Protein AF-M3YG90-F1 (afdb_monomer_lite)

InterPro domains:
  IPR047549 BICC1, first type I KH domain [PF24234] (22-75)

Organism: Mustela putorius furo (NCBI:txid9669)

Structure (mmCIF, N/CA/C/O backbone):
data_AF-M3YG90-F1
#
_entry.id   AF-M3YG90-F1
#
loop_
_atom_site.group_PDB
_atom_site.id
_atom_site.type_symbol
_atom_site.label_atom_id
_atom_site.label_alt_id
_atom_site.label_comp_id
_atom_site.label_asym_id
_atom_site.label_entity_id
_atom_site.label_seq_id
_atom_site.pdbx_PDB_ins_code
_atom_site.Cartn_x
_atom_site.Cartn_y
_atom_site.Cartn_z
_atom_site.occupancy
_atom_site.B_iso_or_equiv
_atom_site.auth_seq_id
_atom_site.auth_comp_id
_atom_site.auth_asym_id
_atom_site.auth_atom_id
_atom_site.pdbx_PDB_model_num
ATOM 1 N N . MET A 1 1 ? 39.568 -6.277 -53.396 1.00 43.62 1 MET A N 1
ATOM 2 C CA . MET A 1 1 ? 39.391 -5.790 -52.014 1.00 43.62 1 MET A CA 1
ATOM 3 C C . MET A 1 1 ? 37.977 -6.148 -51.597 1.00 43.62 1 MET A C 1
ATOM 5 O O . MET A 1 1 ? 37.070 -5.714 -52.296 1.00 43.62 1 MET A O 1
ATOM 9 N N . PRO A 1 2 ? 37.787 -7.007 -50.585 1.00 47.59 2 PRO A N 1
ATOM 10 C CA . PRO A 1 2 ? 36.470 -7.301 -50.039 1.00 47.59 2 PRO A CA 1
ATOM 11 C C . PRO A 1 2 ? 36.042 -6.136 -49.138 1.00 47.59 2 PRO A C 1
ATOM 13 O O . PRO A 1 2 ? 36.849 -5.614 -48.374 1.00 47.59 2 PRO A O 1
ATOM 16 N N . GLY A 1 3 ? 34.794 -5.711 -49.252 1.00 46.72 3 GLY A N 1
ATOM 17 C CA . GLY A 1 3 ? 34.191 -4.686 -48.410 1.00 46.72 3 GLY A CA 1
ATOM 18 C C . GLY A 1 3 ? 32.824 -4.360 -48.993 1.00 46.72 3 GLY A C 1
ATOM 19 O O . GLY A 1 3 ? 32.733 -4.076 -50.180 1.00 46.72 3 GLY A O 1
ATOM 20 N N . SER A 1 4 ? 31.729 -4.425 -48.263 1.00 58.78 4 SER A N 1
ATOM 21 C CA . SER A 1 4 ? 31.495 -4.758 -46.861 1.00 58.78 4 SER A CA 1
ATOM 22 C C . SER A 1 4 ? 30.012 -5.135 -46.821 1.00 58.78 4 SER A C 1
ATOM 24 O O . SER A 1 4 ? 29.207 -4.474 -47.468 1.00 58.78 4 SER A O 1
ATOM 26 N N . GLU A 1 5 ? 29.733 -6.267 -46.183 1.00 53.44 5 GLU A N 1
ATOM 27 C CA . GLU A 1 5 ? 28.432 -6.784 -45.738 1.00 53.44 5 GLU A CA 1
ATOM 28 C C . GLU A 1 5 ? 27.152 -6.226 -46.402 1.00 53.44 5 GLU A C 1
ATOM 30 O O . GLU A 1 5 ? 26.495 -5.322 -45.886 1.00 53.44 5 GLU A O 1
ATOM 35 N N . ASP A 1 6 ? 26.712 -6.881 -47.481 1.00 59.75 6 ASP A N 1
ATOM 36 C CA . ASP A 1 6 ? 25.288 -7.194 -47.608 1.00 59.75 6 ASP A CA 1
ATOM 37 C C . ASP A 1 6 ? 24.906 -8.144 -46.451 1.00 59.75 6 ASP A C 1
ATOM 39 O O . ASP A 1 6 ? 25.644 -9.090 -46.171 1.00 59.75 6 ASP A O 1
ATOM 43 N N . ASP A 1 7 ? 23.740 -7.903 -45.840 1.00 54.53 7 ASP A N 1
ATOM 44 C CA . ASP A 1 7 ? 23.031 -8.745 -44.851 1.00 54.53 7 ASP A CA 1
ATOM 45 C C . ASP A 1 7 ? 23.171 -8.380 -43.358 1.00 54.53 7 ASP A C 1
ATOM 47 O O . ASP A 1 7 ? 23.828 -9.064 -42.583 1.00 54.53 7 ASP A O 1
ATOM 51 N N . LEU A 1 8 ? 22.441 -7.344 -42.923 1.00 56.88 8 LEU A N 1
ATOM 52 C CA . LEU A 1 8 ? 21.802 -7.339 -41.599 1.00 56.88 8 LEU A CA 1
ATOM 53 C C . LEU A 1 8 ? 20.389 -6.760 -41.735 1.00 56.88 8 LEU A C 1
ATOM 55 O O . LEU A 1 8 ? 20.102 -5.589 -41.483 1.00 56.88 8 LEU A O 1
ATOM 59 N N . VAL A 1 9 ? 19.505 -7.623 -42.221 1.00 55.22 9 VAL A N 1
ATOM 60 C CA . VAL A 1 9 ? 18.054 -7.463 -42.182 1.00 55.22 9 VAL A CA 1
ATOM 61 C C . VAL A 1 9 ? 17.546 -7.226 -40.749 1.00 55.22 9 VAL A C 1
ATOM 63 O O . VAL A 1 9 ? 18.072 -7.765 -39.781 1.00 55.22 9 VAL A O 1
ATOM 66 N N . ALA A 1 10 ? 16.434 -6.489 -40.671 1.00 47.84 10 ALA A N 1
ATOM 67 C CA . ALA A 1 10 ? 15.478 -6.411 -39.563 1.00 47.84 10 ALA A CA 1
ATOM 68 C C . ALA A 1 10 ? 15.864 -5.550 -38.348 1.00 47.84 10 ALA A C 1
ATOM 70 O O . ALA A 1 10 ? 16.395 -6.020 -37.352 1.00 47.84 10 ALA A O 1
ATOM 71 N N . GLY A 1 11 ? 15.419 -4.290 -38.375 1.00 50.47 11 GLY A N 1
ATOM 72 C CA . GLY A 1 11 ? 14.237 -3.881 -37.603 1.00 50.47 11 GLY A CA 1
ATOM 73 C C . GLY A 1 11 ? 14.083 -4.385 -36.164 1.00 50.47 11 GLY A C 1
ATOM 74 O O . GLY A 1 11 ? 12.953 -4.625 -35.745 1.00 50.47 11 GLY A O 1
ATOM 75 N N . ALA A 1 12 ? 15.158 -4.542 -35.397 1.00 53.62 12 ALA A N 1
ATOM 76 C CA . ALA A 1 12 ? 15.039 -4.717 -33.962 1.00 53.62 12 ALA A CA 1
ATOM 77 C C . ALA A 1 12 ? 14.607 -3.365 -33.379 1.00 53.62 12 ALA A C 1
ATOM 79 O O . ALA A 1 12 ? 15.344 -2.381 -33.515 1.00 53.62 12 ALA A O 1
ATOM 80 N N . PRO A 1 13 ? 13.443 -3.262 -32.712 1.00 49.78 13 PRO A N 1
ATOM 81 C CA . PRO A 1 13 ? 13.300 -2.206 -31.734 1.00 49.78 13 PRO A CA 1
ATOM 82 C C . PRO A 1 13 ? 14.472 -2.422 -30.776 1.00 49.78 13 PRO A C 1
ATOM 84 O O . PRO A 1 13 ? 14.685 -3.547 -30.314 1.00 49.78 13 PRO A O 1
ATOM 87 N N . LEU A 1 14 ? 15.239 -1.375 -30.483 1.00 46.59 14 LEU A N 1
ATOM 88 C CA . LEU A 1 14 ? 16.014 -1.298 -29.247 1.00 46.59 14 LEU A CA 1
ATOM 89 C C . LEU A 1 14 ? 14.981 -1.350 -28.110 1.00 46.59 14 LEU A C 1
ATOM 91 O O . LEU A 1 14 ? 14.592 -0.320 -27.568 1.00 46.59 14 LEU A O 1
ATOM 95 N N . HIS A 1 15 ? 14.382 -2.525 -27.894 1.00 55.09 15 HIS A N 1
ATOM 96 C CA . HIS A 1 15 ? 13.236 -2.720 -27.031 1.00 55.09 15 HIS A CA 1
ATOM 97 C C . HIS A 1 15 ? 13.762 -2.513 -25.626 1.00 55.09 15 HIS A C 1
ATOM 99 O O . HIS A 1 15 ? 14.476 -3.357 -25.103 1.00 55.09 15 HIS A O 1
ATOM 105 N N . SER A 1 16 ? 13.459 -1.315 -25.133 1.00 53.41 16 SER A N 1
ATOM 106 C CA . SER A 1 16 ? 12.971 -0.993 -23.804 1.00 53.41 16 SER A CA 1
ATOM 107 C C . SER A 1 16 ? 13.677 -1.718 -22.655 1.00 53.41 16 SER A C 1
ATOM 109 O O . SER A 1 16 ? 13.643 -2.942 -22.611 1.00 53.41 16 SER A O 1
ATOM 111 N N . PRO A 1 17 ? 14.270 -0.980 -21.699 1.00 55.12 17 PRO A N 1
ATOM 112 C CA . PRO A 1 17 ? 15.031 -1.570 -20.599 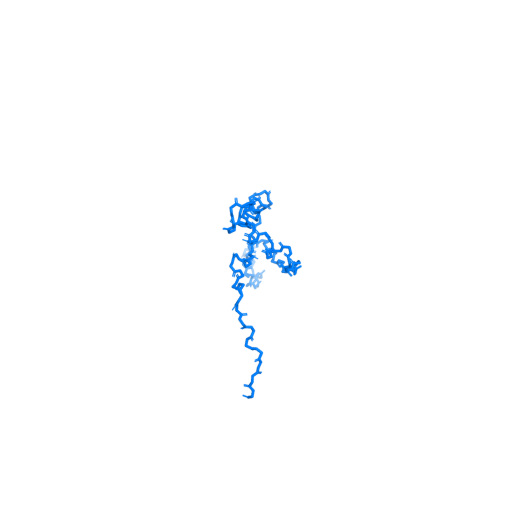1.00 55.12 17 PRO A CA 1
ATOM 113 C C . PRO A 1 17 ? 14.268 -2.727 -19.922 1.00 55.12 17 PRO A C 1
ATOM 115 O O . PRO A 1 17 ? 13.042 -2.715 -19.914 1.00 55.12 17 PRO A O 1
ATOM 118 N N . GLU A 1 18 ? 14.987 -3.714 -19.375 1.00 72.38 18 GLU A N 1
ATOM 119 C CA . GLU A 1 18 ? 14.503 -5.005 -18.830 1.00 72.38 18 GLU A CA 1
ATOM 120 C C . GLU A 1 18 ? 13.519 -4.923 -17.629 1.00 72.38 18 GLU A C 1
ATOM 122 O O . GLU A 1 18 ? 13.516 -5.777 -16.743 1.00 72.38 18 GLU A O 1
ATOM 127 N N . TRP A 1 19 ? 12.668 -3.903 -17.534 1.00 71.31 19 TRP A N 1
ATOM 128 C CA . TRP A 1 19 ? 11.628 -3.825 -16.515 1.00 71.31 19 TRP A CA 1
ATOM 129 C C . TRP A 1 19 ? 10.503 -4.812 -16.833 1.00 71.31 19 TRP A C 1
ATOM 131 O O . TRP A 1 19 ? 9.751 -4.664 -17.796 1.00 71.31 19 TRP A O 1
ATOM 141 N N . SER A 1 20 ? 10.377 -5.820 -15.974 1.00 83.75 20 SER A N 1
ATOM 142 C CA . SER A 1 20 ? 9.230 -6.725 -15.958 1.00 83.75 20 SER A CA 1
ATOM 143 C C . SER A 1 20 ? 8.110 -6.120 -15.109 1.00 83.75 20 SER A C 1
ATOM 145 O O . SER A 1 20 ? 8.340 -5.716 -13.971 1.00 83.75 20 SER A O 1
ATOM 147 N N . GLU A 1 21 ? 6.892 -6.052 -15.653 1.00 88.44 21 GLU A N 1
ATOM 148 C CA . GLU A 1 21 ? 5.709 -5.630 -14.897 1.00 88.44 21 GLU A CA 1
ATOM 149 C C . GLU A 1 21 ? 4.981 -6.855 -14.331 1.00 88.44 21 GLU A C 1
ATOM 151 O O . GLU A 1 21 ? 4.509 -7.713 -15.079 1.00 88.44 21 GLU A O 1
ATOM 156 N N . GLU A 1 22 ? 4.823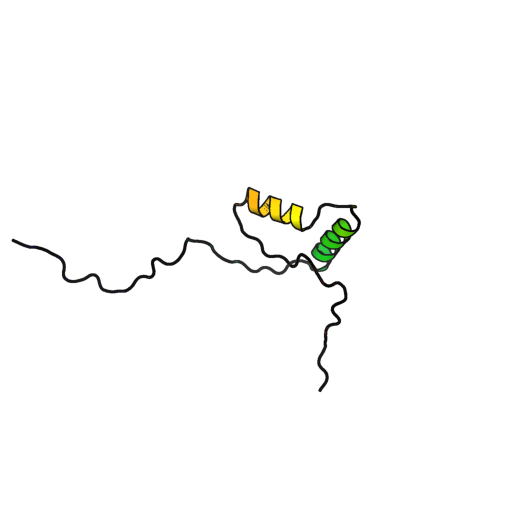 -6.904 -13.009 1.00 90.44 22 GLU A N 1
ATOM 157 C CA . GLU A 1 22 ? 4.042 -7.934 -12.326 1.00 90.44 22 GLU A CA 1
ATOM 158 C C . GLU A 1 22 ? 2.816 -7.338 -11.627 1.00 90.44 22 GLU A C 1
ATOM 160 O O . GLU A 1 22 ? 2.885 -6.335 -10.916 1.00 90.44 22 GLU A O 1
ATOM 165 N N . ARG A 1 23 ? 1.659 -7.989 -11.807 1.00 89.75 23 ARG A N 1
ATOM 166 C CA . ARG A 1 23 ? 0.380 -7.582 -11.209 1.00 89.75 23 ARG A CA 1
ATOM 167 C C . ARG A 1 23 ? -0.134 -8.665 -10.279 1.00 89.75 23 ARG A C 1
ATOM 169 O O . ARG A 1 23 ? -0.742 -9.641 -10.717 1.00 89.75 23 ARG A O 1
ATOM 176 N N . PHE A 1 24 ? 0.050 -8.461 -8.983 1.00 89.88 24 PHE A N 1
ATOM 177 C CA . PHE A 1 24 ? -0.441 -9.369 -7.955 1.00 89.88 24 PHE A CA 1
ATOM 178 C C . PHE A 1 24 ? -1.672 -8.801 -7.244 1.00 89.88 24 PHE A C 1
ATOM 180 O O . PHE A 1 24 ? -1.827 -7.595 -7.047 1.00 89.88 24 PHE A O 1
ATOM 187 N N . ARG A 1 25 ? -2.582 -9.695 -6.846 1.00 89.81 25 ARG A N 1
ATOM 188 C CA . ARG A 1 25 ? -3.702 -9.339 -5.969 1.00 89.81 25 ARG A CA 1
ATOM 189 C C . ARG A 1 25 ? -3.220 -9.391 -4.528 1.00 89.81 25 ARG A C 1
ATOM 191 O O . ARG A 1 25 ? -2.584 -10.357 -4.122 1.00 89.81 25 ARG A O 1
ATOM 198 N N . VAL A 1 26 ? -3.578 -8.379 -3.752 1.00 87.88 26 VAL A N 1
ATOM 199 C CA . VAL A 1 26 ? -3.302 -8.326 -2.314 1.00 87.88 26 VAL A CA 1
ATOM 200 C C . VAL A 1 26 ? -4.567 -8.574 -1.508 1.00 87.88 26 VAL A C 1
ATOM 202 O O . VAL A 1 26 ? -5.687 -8.451 -2.014 1.00 87.88 26 VAL A O 1
ATOM 205 N N . ASP A 1 27 ? -4.392 -8.893 -0.227 1.00 90.12 27 ASP A N 1
ATOM 206 C CA . ASP A 1 27 ? -5.509 -8.929 0.705 1.00 90.12 27 ASP A CA 1
ATOM 207 C C . ASP A 1 27 ? -6.106 -7.524 0.841 1.00 90.12 27 ASP A C 1
ATOM 209 O O . ASP A 1 27 ? -5.484 -6.587 1.353 1.00 90.12 27 ASP A O 1
ATOM 213 N N . ARG A 1 28 ? -7.343 -7.394 0.367 1.00 85.25 28 ARG A N 1
ATOM 214 C CA . ARG A 1 28 ? -8.073 -6.134 0.378 1.00 85.25 28 ARG A CA 1
ATOM 215 C C . ARG A 1 28 ? -8.246 -5.580 1.796 1.00 85.25 28 ARG A C 1
ATOM 217 O O . ARG A 1 28 ? -8.092 -4.378 1.969 1.00 85.25 28 ARG A O 1
ATOM 224 N N . LYS A 1 29 ? -8.533 -6.421 2.798 1.00 87.31 29 LYS A N 1
ATOM 225 C CA . LYS A 1 29 ? -8.743 -5.966 4.183 1.00 87.31 29 LYS A CA 1
ATOM 226 C C . LYS A 1 29 ? -7.451 -5.434 4.786 1.00 87.31 29 LY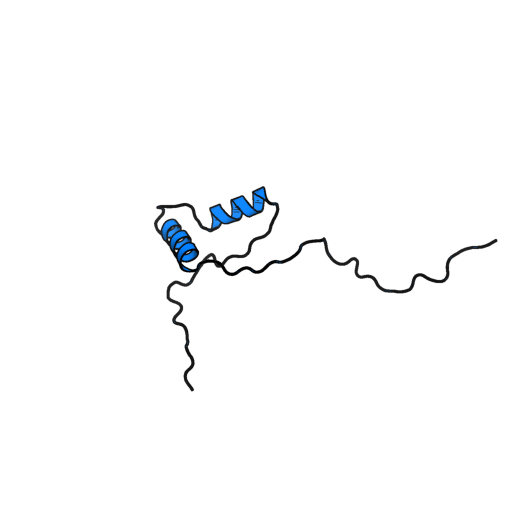S A C 1
ATOM 228 O O . LYS A 1 29 ? -7.492 -4.434 5.492 1.00 87.31 29 LYS A O 1
ATOM 233 N N . LYS A 1 30 ? -6.311 -6.071 4.496 1.00 88.75 30 LYS A N 1
ATOM 234 C CA . LYS A 1 30 ? -4.998 -5.583 4.946 1.00 88.75 30 LYS A CA 1
ATOM 235 C C . LYS A 1 30 ? -4.666 -4.230 4.322 1.00 88.75 30 LYS A C 1
ATOM 237 O O . LYS A 1 30 ? -4.246 -3.327 5.041 1.00 88.75 30 LYS A O 1
ATOM 242 N N . LEU A 1 31 ? -4.904 -4.071 3.017 1.00 87.62 31 LEU A N 1
ATOM 243 C CA . LEU A 1 31 ? -4.689 -2.792 2.341 1.00 87.62 31 LEU A CA 1
ATOM 244 C C . LEU A 1 31 ? -5.647 -1.708 2.866 1.00 87.62 31 LEU A C 1
ATOM 246 O O . LEU A 1 31 ? -5.198 -0.614 3.183 1.00 87.62 31 LEU A O 1
ATOM 250 N N . GLU A 1 32 ? -6.939 -2.015 3.037 1.00 85.69 32 GLU A N 1
ATOM 251 C CA . GLU A 1 32 ? -7.926 -1.089 3.616 1.00 85.69 32 GLU A CA 1
ATOM 252 C C . GLU A 1 32 ? -7.557 -0.681 5.053 1.00 85.69 32 GLU A C 1
ATOM 254 O O . GLU A 1 32 ? -7.605 0.503 5.371 1.00 85.69 32 GLU A O 1
ATOM 259 N N . ALA A 1 33 ? -7.125 -1.619 5.903 1.00 86.75 33 ALA A N 1
ATOM 260 C CA . ALA A 1 33 ? -6.695 -1.322 7.271 1.00 86.75 33 ALA A CA 1
ATOM 261 C C . ALA A 1 33 ? -5.449 -0.424 7.308 1.00 86.75 33 ALA A C 1
ATOM 263 O O . ALA A 1 33 ? -5.395 0.509 8.106 1.00 86.75 33 ALA A O 1
ATOM 264 N N . MET A 1 34 ? -4.476 -0.668 6.424 1.00 85.94 34 MET A N 1
ATOM 265 C CA . MET A 1 34 ? -3.280 0.169 6.307 1.00 85.94 34 MET A CA 1
ATOM 266 C C . MET A 1 34 ? -3.635 1.597 5.872 1.00 85.94 34 MET A C 1
ATOM 268 O O . MET A 1 34 ? -3.170 2.559 6.477 1.00 85.94 34 MET A O 1
ATOM 272 N N . LEU A 1 35 ? -4.503 1.747 4.866 1.00 83.69 35 LEU A N 1
ATOM 273 C CA . LEU A 1 35 ? -4.956 3.062 4.402 1.00 83.69 35 LEU A CA 1
ATOM 274 C C . LEU A 1 35 ? -5.793 3.800 5.461 1.00 83.69 35 LEU A C 1
ATOM 276 O O . LEU A 1 35 ? -5.662 5.013 5.608 1.00 83.69 35 LEU A O 1
ATOM 280 N N . GLN A 1 36 ? -6.624 3.086 6.222 1.00 83.06 36 GLN A N 1
ATOM 281 C CA . GLN A 1 36 ? -7.442 3.666 7.288 1.00 83.06 36 GLN A CA 1
ATOM 282 C C . GLN A 1 36 ? -6.591 4.113 8.487 1.00 83.06 36 GLN A C 1
ATOM 284 O O . GLN A 1 36 ? -6.760 5.226 8.979 1.00 83.06 36 GLN A O 1
ATOM 289 N N . ALA A 1 37 ? -5.635 3.286 8.925 1.00 84.25 37 ALA A N 1
ATOM 290 C CA . ALA A 1 37 ? -4.728 3.623 10.023 1.00 84.25 37 ALA A CA 1
ATOM 291 C C . ALA A 1 37 ? -3.882 4.867 9.710 1.00 84.25 37 ALA A C 1
ATOM 293 O O . ALA A 1 37 ? -3.632 5.689 10.594 1.00 84.25 37 ALA A O 1
ATOM 294 N N . ALA A 1 38 ? -3.491 5.021 8.443 1.00 82.12 38 ALA A N 1
ATOM 295 C CA . ALA A 1 38 ? -2.820 6.205 7.927 1.00 82.12 38 ALA A CA 1
ATOM 296 C C . ALA A 1 38 ? -3.700 7.460 8.007 1.00 82.12 38 ALA A C 1
ATOM 298 O O . ALA A 1 38 ? -3.258 8.499 8.490 1.00 82.12 38 ALA A O 1
ATOM 299 N N . ALA A 1 39 ? -4.964 7.352 7.580 1.00 79.94 39 ALA A N 1
ATOM 300 C CA . ALA A 1 39 ? -5.928 8.450 7.632 1.00 79.94 39 ALA A CA 1
ATOM 301 C C . ALA A 1 39 ? -6.250 8.891 9.073 1.00 79.94 39 ALA A C 1
ATOM 303 O O . ALA A 1 39 ? -6.510 10.067 9.313 1.00 79.94 39 ALA A O 1
ATOM 304 N N . GLU A 1 40 ? -6.201 7.966 10.034 1.00 82.62 40 GLU A N 1
ATOM 305 C CA . GLU A 1 40 ? -6.361 8.250 11.465 1.00 82.62 40 GLU A CA 1
ATOM 306 C C . GLU A 1 40 ? -5.076 8.755 12.148 1.00 82.62 40 GLU A C 1
ATOM 308 O O . GLU A 1 40 ? -5.101 9.048 13.343 1.00 82.62 40 GLU A O 1
ATOM 313 N N . GLY A 1 41 ? -3.945 8.825 11.435 1.00 77.56 41 GLY A N 1
ATOM 314 C C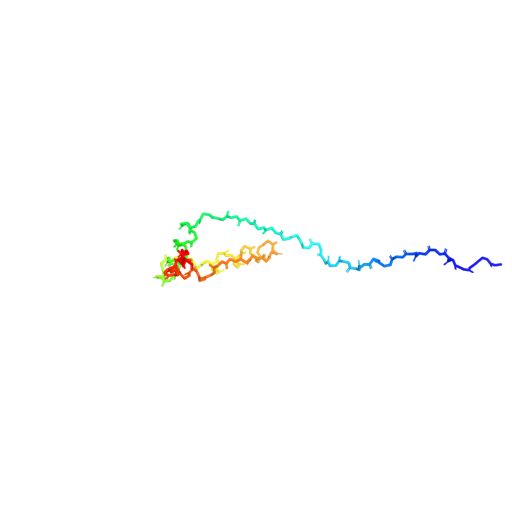A . GLY A 1 41 ? -2.647 9.199 12.011 1.00 77.56 41 GLY A CA 1
ATOM 315 C C . GLY A 1 41 ? -2.108 8.199 13.044 1.00 77.56 41 GLY A C 1
ATOM 316 O O . GLY A 1 41 ? -1.228 8.538 13.830 1.00 77.56 41 GLY A O 1
ATOM 317 N N . LYS A 1 42 ? -2.641 6.970 13.070 1.00 76.38 42 LYS A N 1
ATOM 318 C CA . LYS A 1 42 ? -2.308 5.910 14.043 1.00 76.38 42 LYS A CA 1
ATOM 319 C C . LYS A 1 42 ? -1.340 4.856 13.501 1.00 76.38 42 LYS A C 1
ATOM 321 O O . LYS A 1 42 ? -1.042 3.885 14.193 1.00 76.38 42 LYS A O 1
ATOM 326 N N . GLY A 1 43 ? -0.865 5.001 12.270 1.00 69.62 43 GLY A N 1
ATOM 327 C CA . GLY A 1 43 ? 0.019 4.031 11.635 1.00 69.62 43 GLY A CA 1
ATOM 328 C C . GLY A 1 43 ? 0.784 4.621 10.460 1.00 69.62 43 GLY A C 1
ATOM 329 O O . GLY A 1 43 ? 0.581 5.773 10.082 1.00 69.62 43 GLY A O 1
ATOM 330 N N . LYS A 1 44 ? 1.675 3.813 9.883 1.00 73.81 44 LYS A N 1
ATOM 331 C CA . LYS A 1 44 ? 2.413 4.186 8.675 1.00 73.81 44 LYS A CA 1
ATOM 332 C C . LYS A 1 44 ? 1.472 4.228 7.476 1.00 73.81 44 LYS A C 1
ATOM 334 O O . LYS A 1 44 ? 0.670 3.313 7.286 1.00 73.81 44 LYS A O 1
ATOM 339 N N . SER A 1 45 ? 1.594 5.275 6.667 1.00 83.31 45 SER A N 1
ATOM 340 C CA . SER A 1 45 ? 0.853 5.393 5.415 1.00 83.31 45 SER A CA 1
ATOM 341 C C . SER A 1 45 ? 1.227 4.285 4.443 1.00 83.31 45 SER A C 1
ATOM 343 O O . SER A 1 45 ? 2.391 3.904 4.356 1.00 83.31 45 SER A O 1
ATOM 345 N N . GLY A 1 46 ? 0.250 3.806 3.664 1.00 83.50 46 GLY A N 1
ATOM 346 C CA . GLY A 1 46 ? 0.543 2.915 2.538 1.00 83.50 46 GLY A CA 1
ATOM 347 C C . GLY A 1 46 ? 1.580 3.528 1.593 1.00 83.50 46 GLY A C 1
ATOM 348 O O . GLY A 1 46 ? 2.448 2.818 1.106 1.00 83.50 46 GLY A O 1
ATOM 349 N N . GLU A 1 47 ? 1.544 4.855 1.433 1.00 86.06 47 GLU A N 1
ATOM 350 C CA . GLU A 1 47 ? 2.548 5.620 0.689 1.00 86.06 47 GLU A CA 1
ATOM 351 C C . GLU A 1 47 ? 3.972 5.405 1.228 1.00 86.06 47 GLU A C 1
ATOM 353 O O . GLU A 1 47 ? 4.833 4.964 0.479 1.00 86.06 47 GLU A O 1
ATOM 358 N N . ASP A 1 48 ? 4.196 5.592 2.535 1.00 88.81 48 ASP A N 1
ATOM 359 C CA . ASP A 1 48 ? 5.495 5.370 3.197 1.00 88.81 48 ASP A CA 1
ATOM 360 C C . ASP A 1 48 ? 5.970 3.918 3.052 1.00 88.81 48 ASP A C 1
ATOM 362 O O . ASP A 1 48 ? 7.126 3.655 2.722 1.00 88.81 48 ASP A O 1
ATOM 366 N N . PHE A 1 49 ? 5.056 2.963 3.248 1.00 89.00 49 PHE A N 1
ATOM 367 C CA . PHE A 1 49 ? 5.368 1.539 3.169 1.00 89.00 49 PHE A CA 1
ATOM 368 C C . PHE A 1 49 ? 5.875 1.142 1.782 1.00 89.00 49 PHE A C 1
ATOM 370 O O . PHE A 1 49 ? 6.944 0.545 1.655 1.00 89.00 49 PHE A O 1
ATOM 377 N N . PHE A 1 50 ? 5.120 1.476 0.738 1.00 89.75 50 PHE A N 1
ATOM 378 C CA . PHE A 1 50 ? 5.504 1.101 -0.612 1.00 89.75 50 PHE A CA 1
ATOM 379 C C . PHE A 1 50 ? 6.622 1.989 -1.168 1.00 89.75 50 PHE A C 1
ATOM 381 O O . PHE A 1 50 ? 7.443 1.475 -1.920 1.00 89.75 50 PHE A O 1
ATOM 388 N N . GLN A 1 51 ? 6.730 3.266 -0.774 1.00 90.94 51 GLN A N 1
ATOM 389 C CA . GLN A 1 51 ? 7.891 4.102 -1.115 1.00 90.94 51 GLN A CA 1
ATOM 390 C C . GLN A 1 51 ? 9.189 3.498 -0.598 1.00 90.94 51 GLN A C 1
ATOM 392 O O . GLN A 1 51 ? 10.151 3.412 -1.356 1.00 90.94 51 GLN A O 1
ATOM 397 N N . LYS A 1 52 ? 9.204 3.017 0.649 1.00 93.75 52 LYS A N 1
ATOM 398 C CA . LYS A 1 52 ? 10.382 2.349 1.199 1.00 93.75 52 LYS A CA 1
ATOM 399 C C . LYS A 1 52 ? 10.769 1.112 0.383 1.00 93.75 52 LYS A C 1
ATOM 401 O O . LYS A 1 52 ? 11.942 0.921 0.092 1.00 93.75 52 LYS A O 1
ATOM 406 N N . ILE A 1 53 ? 9.794 0.287 -0.003 1.00 93.25 53 ILE A N 1
ATOM 407 C CA . ILE A 1 53 ? 10.055 -0.908 -0.821 1.00 93.25 53 ILE A CA 1
ATOM 408 C C . ILE A 1 53 ? 10.557 -0.510 -2.214 1.00 93.25 53 ILE A C 1
ATOM 410 O O . ILE A 1 53 ? 11.505 -1.108 -2.714 1.00 93.25 53 ILE A O 1
ATOM 414 N N . MET A 1 54 ? 9.960 0.507 -2.838 1.00 92.62 54 MET A N 1
ATOM 415 C CA . MET A 1 54 ? 10.408 1.017 -4.136 1.00 92.62 54 MET A CA 1
ATOM 416 C C . MET A 1 54 ? 11.853 1.521 -4.081 1.00 92.62 54 MET A C 1
ATOM 418 O O . MET A 1 54 ? 12.636 1.197 -4.969 1.00 92.62 54 MET A O 1
ATOM 422 N N . GLU A 1 55 ? 12.221 2.253 -3.027 1.00 95.62 55 GLU A N 1
ATOM 423 C CA . GLU A 1 55 ? 13.583 2.752 -2.817 1.00 95.62 55 GLU A CA 1
ATOM 424 C C . GLU A 1 55 ? 14.582 1.613 -2.569 1.00 95.62 55 GLU A C 1
ATOM 426 O O . GLU A 1 55 ? 15.624 1.554 -3.218 1.00 95.62 55 GLU A O 1
ATOM 431 N N . GLU A 1 56 ? 14.241 0.671 -1.687 1.00 97.06 56 GLU A N 1
ATOM 432 C CA . GLU A 1 56 ? 15.109 -0.451 -1.306 1.00 97.06 56 GLU A CA 1
ATOM 433 C C . GLU A 1 56 ? 15.318 -1.446 -2.455 1.00 97.06 56 GLU A C 1
ATOM 435 O O . GLU A 1 56 ? 16.425 -1.938 -2.665 1.00 97.06 56 GLU A O 1
ATOM 440 N N . THR A 1 57 ? 14.263 -1.721 -3.223 1.00 93.62 57 THR A N 1
ATOM 441 C CA . THR A 1 57 ? 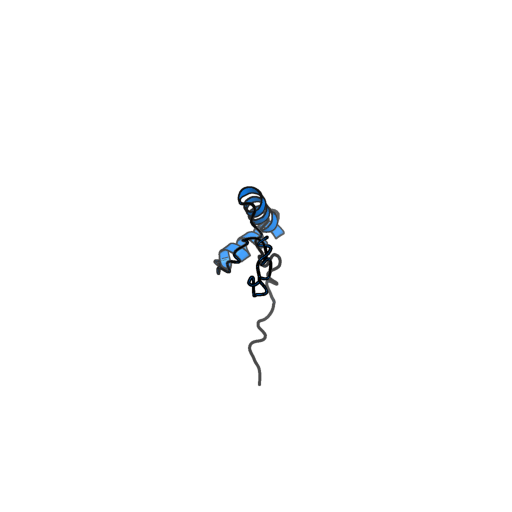14.284 -2.738 -4.288 1.00 93.62 57 THR A CA 1
ATOM 442 C C . THR A 1 57 ? 14.508 -2.143 -5.677 1.00 93.62 57 THR A C 1
ATOM 444 O O . THR A 1 57 ? 14.561 -2.884 -6.653 1.00 93.62 57 THR A O 1
ATOM 447 N N . ASN A 1 58 ? 14.608 -0.814 -5.785 1.00 89.19 58 ASN A N 1
ATOM 448 C CA . ASN A 1 58 ? 14.653 -0.087 -7.056 1.00 89.19 58 ASN A CA 1
ATOM 449 C C . ASN A 1 58 ? 13.489 -0.464 -8.001 1.00 89.19 58 ASN A C 1
ATOM 451 O O . ASN A 1 58 ? 13.657 -0.615 -9.209 1.00 89.19 58 ASN A O 1
ATOM 455 N N . THR A 1 59 ? 12.295 -0.655 -7.432 1.00 91.69 59 THR A N 1
ATOM 456 C CA . THR A 1 59 ? 11.083 -1.037 -8.177 1.00 91.69 59 THR A CA 1
ATOM 457 C C . THR A 1 59 ? 10.101 0.125 -8.271 1.00 91.69 59 THR A C 1
ATOM 459 O O . THR A 1 59 ? 10.166 1.077 -7.497 1.00 91.69 59 THR A O 1
ATOM 462 N N . GLN A 1 60 ? 9.150 0.036 -9.202 1.00 90.50 60 GLN A N 1
ATOM 463 C CA . GLN A 1 60 ? 7.954 0.875 -9.207 1.00 90.50 60 GLN A CA 1
ATOM 464 C C . GLN A 1 60 ? 6.735 0.030 -8.858 1.00 90.50 60 GLN A C 1
ATOM 466 O O . GLN A 1 60 ? 6.398 -0.920 -9.561 1.00 90.50 60 GLN A O 1
ATOM 471 N N . ILE A 1 61 ? 6.053 0.400 -7.778 1.00 90.50 61 ILE A N 1
ATOM 472 C CA . ILE A 1 61 ? 4.830 -0.258 -7.333 1.00 90.50 61 ILE A CA 1
ATOM 473 C C . ILE A 1 61 ? 3.680 0.719 -7.553 1.00 90.50 61 ILE A C 1
ATOM 475 O O . ILE A 1 61 ? 3.700 1.845 -7.067 1.00 90.50 61 ILE A O 1
ATOM 479 N N . ALA A 1 62 ? 2.653 0.279 -8.272 1.00 89.25 62 ALA A N 1
ATOM 480 C CA . ALA A 1 62 ? 1.389 0.994 -8.358 1.00 89.25 62 ALA A CA 1
ATOM 481 C C . ALA A 1 62 ? 0.375 0.326 -7.425 1.00 89.25 62 ALA A C 1
ATOM 483 O O . ALA A 1 62 ? 0.069 -0.859 -7.562 1.00 89.25 62 ALA A O 1
ATOM 484 N N . TRP A 1 63 ? -0.17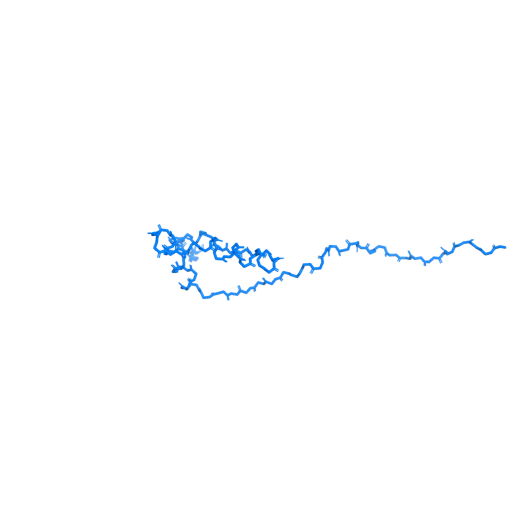6 1.087 -6.483 1.00 86.69 63 TRP A N 1
ATOM 485 C CA . TRP A 1 63 ? -1.223 0.618 -5.575 1.00 86.69 63 TRP A CA 1
ATOM 486 C C . TRP A 1 63 ? -2.379 1.624 -5.522 1.00 86.69 63 TRP A C 1
ATOM 488 O O . TRP A 1 63 ? -2.189 2.820 -5.751 1.00 86.69 63 TRP A O 1
ATOM 498 N N . PRO A 1 64 ? -3.605 1.184 -5.198 1.00 83.62 64 PRO A N 1
ATOM 499 C CA . PRO A 1 64 ? -4.712 2.105 -4.990 1.00 83.62 64 PRO A CA 1
ATOM 500 C C . PRO A 1 64 ? -4.521 2.862 -3.664 1.00 83.62 64 PRO A C 1
ATOM 502 O O . PRO A 1 64 ? -4.910 2.380 -2.604 1.00 83.62 64 PRO A O 1
ATOM 505 N N . SER A 1 65 ? -3.931 4.059 -3.722 1.00 70.62 65 SER A N 1
ATOM 506 C CA . SER A 1 65 ? -3.674 4.931 -2.558 1.00 70.62 65 SER A CA 1
ATOM 507 C C . SER A 1 65 ? -4.945 5.549 -1.968 1.00 70.62 65 SER A C 1
ATOM 509 O O . SER A 1 65 ? -5.018 5.866 -0.783 1.00 70.62 65 SER A O 1
ATOM 511 N N . LYS A 1 66 ? -5.993 5.669 -2.786 1.00 62.75 66 LYS A N 1
ATOM 512 C CA . LYS A 1 66 ? -7.345 6.046 -2.375 1.00 62.75 66 LYS A CA 1
ATOM 513 C C . LYS A 1 66 ? -8.294 4.935 -2.792 1.00 62.75 66 LYS A C 1
ATOM 515 O O . LYS A 1 66 ? -8.958 5.028 -3.826 1.00 62.75 66 LYS A O 1
ATOM 520 N N . LEU A 1 67 ? -8.420 3.889 -1.976 1.00 58.59 67 LEU A N 1
ATOM 521 C CA . LEU A 1 67 ? -9.678 3.152 -1.987 1.00 58.59 67 LEU A CA 1
ATOM 522 C C . LEU A 1 67 ? -10.757 4.191 -1.678 1.00 58.59 67 LEU A C 1
ATOM 524 O O . LEU A 1 67 ? -10.794 4.763 -0.592 1.00 58.59 67 LEU A O 1
ATOM 528 N N . LYS A 1 68 ? -11.621 4.495 -2.649 1.00 55.50 68 LYS A N 1
ATOM 529 C CA . LYS A 1 68 ? -12.879 5.181 -2.366 1.00 55.50 68 LYS A CA 1
ATOM 530 C C . LYS A 1 68 ? -13.698 4.184 -1.546 1.00 55.50 68 LYS A C 1
ATOM 532 O O . LYS A 1 68 ? -14.507 3.441 -2.097 1.00 55.50 68 LYS A O 1
ATOM 537 N N . ILE A 1 69 ? -13.412 4.105 -0.247 1.00 51.19 69 ILE A N 1
ATOM 538 C CA . ILE A 1 69 ? -14.178 3.375 0.759 1.00 51.19 69 ILE A CA 1
ATOM 539 C C . ILE A 1 69 ? -15.575 4.006 0.687 1.00 51.19 69 ILE A C 1
ATOM 541 O O . ILE A 1 69 ? -15.787 5.124 1.144 1.00 51.19 69 ILE A O 1
ATOM 545 N N . GLY A 1 70 ? -16.487 3.384 -0.068 1.00 43.28 70 GLY A N 1
ATOM 546 C CA . GLY A 1 70 ? -17.792 3.966 -0.412 1.00 43.28 70 GLY A CA 1
ATOM 547 C C . GLY A 1 70 ? -18.042 4.289 -1.894 1.00 43.28 70 GLY A C 1
ATOM 548 O O . GLY A 1 70 ? -19.074 4.882 -2.214 1.00 43.28 70 GLY A O 1
ATOM 549 N N . ALA A 1 71 ? -17.185 3.880 -2.837 1.00 44.06 71 ALA A N 1
ATOM 550 C CA . ALA A 1 71 ? -17.647 3.676 -4.208 1.00 44.06 71 ALA A CA 1
ATOM 551 C C . ALA A 1 71 ? -18.666 2.536 -4.166 1.00 44.06 71 ALA A C 1
ATOM 553 O O . ALA A 1 71 ? -18.304 1.362 -4.129 1.00 44.06 71 ALA A O 1
ATOM 554 N N . LYS A 1 72 ? -19.954 2.887 -4.110 1.00 46.16 72 LYS A N 1
ATOM 555 C CA . LYS A 1 72 ? -21.046 1.946 -4.349 1.00 46.16 72 LYS A CA 1
ATOM 556 C C . LYS A 1 72 ? -20.683 1.208 -5.635 1.00 46.16 72 LYS A C 1
ATOM 558 O O . LYS A 1 72 ? -20.555 1.855 -6.674 1.00 46.16 72 LYS A O 1
ATOM 563 N N . SER A 1 73 ? -20.491 -0.111 -5.588 1.00 44.09 73 SER A N 1
ATOM 564 C CA . SER A 1 73 ? -20.510 -0.907 -6.809 1.00 44.09 73 SER A CA 1
ATOM 565 C C . SER A 1 73 ? -21.801 -0.533 -7.522 1.00 44.09 73 SER A C 1
ATOM 567 O O . SER A 1 73 ? -22.884 -0.821 -7.007 1.00 44.09 73 SER A O 1
ATOM 569 N N . LYS A 1 74 ? -21.727 0.119 -8.687 1.00 45.19 74 LYS A N 1
ATOM 570 C CA . LYS A 1 74 ? -22.864 0.116 -9.603 1.00 45.19 74 LYS A CA 1
ATOM 571 C C . LYS A 1 74 ? -22.937 -1.304 -10.161 1.00 45.19 74 LYS A C 1
ATOM 573 O O . LYS A 1 74 ? -22.506 -1.586 -11.268 1.00 45.19 74 LYS A O 1
ATOM 578 N N . LYS A 1 75 ? -23.408 -2.223 -9.311 1.00 46.31 75 LYS A N 1
ATOM 579 C CA . LYS A 1 75 ? -23.955 -3.511 -9.707 1.00 46.31 75 LYS A CA 1
ATOM 580 C C . LYS A 1 75 ? -25.061 -3.184 -10.703 1.00 46.31 75 LYS A C 1
ATOM 582 O O . LYS A 1 75 ? -25.859 -2.278 -10.447 1.00 46.31 75 LYS A O 1
ATOM 587 N N . GLY A 1 76 ? -25.000 -3.839 -11.858 1.00 61.94 76 GLY A N 1
ATOM 588 C CA . GLY A 1 76 ? -25.836 -3.544 -13.013 1.00 61.94 76 GLY A CA 1
ATOM 589 C C . GLY A 1 76 ? -27.310 -3.365 -12.660 1.00 61.94 76 GLY A C 1
ATOM 590 O O . GLY A 1 76 ? -27.843 -4.024 -11.766 1.00 61.94 76 GLY A O 1
ATOM 591 N N . LYS A 1 77 ? -27.961 -2.468 -13.392 1.00 41.53 77 LYS A N 1
ATOM 592 C CA . LYS A 1 77 ? -29.402 -2.511 -13.608 1.00 41.53 77 LYS A CA 1
ATOM 593 C C . LYS A 1 77 ? -29.650 -2.209 -15.077 1.00 41.53 77 LYS A C 1
ATOM 595 O O . LYS A 1 77 ? -29.345 -1.092 -15.482 1.00 41.53 77 LYS A O 1
ATOM 600 N N . SER A 1 78 ? -30.181 -3.248 -15.726 1.00 45.03 78 SER A N 1
ATOM 601 C CA . SER A 1 78 ? -31.046 -3.296 -16.910 1.00 45.03 78 SER A CA 1
ATOM 602 C C . SER A 1 78 ? -30.548 -2.674 -18.202 1.00 45.03 78 SER A C 1
ATOM 604 O O . SER A 1 78 ? -30.280 -1.458 -18.222 1.00 45.03 78 SER A O 1
#

Sequence (78 aa):
MPGSEDDLVAGAPLHSPEWSEERFRVDRKKLEAMLQAAAEGKGKSGEDFFQKIMEETNTQIAWPSKLKIGAKSKKGKS

pLDDT: mean 72.53, std 18.04, range [41.53, 97.06]

Foldseek 3Di:
DDDDDDDDDDDDDPDDPPDDDDDDDDDPVVLVVQLVCVVVVNHDQPCRVVVVVCVVVVDDDDDCSDPVPPPPPPPDDD

Secondary structure (DSSP, 8-state):
-----------------S---------HHHHHHHHHHHHTTSS--HHHHHHHHHHHHT------S---TT--------

Radius of gyration: 23.35 Å; chains: 1; bounding box: 70×19×66 Å